Protein AF-A0A212D6F2-F1 (afdb_monomer_lite)

InterPro domains:
  IPR007797 AF4/FMR2 family [PTHR10528] (1-69)
  IPR043640 AF4/FMR2, C-terminal homology domain [PF18876] (1-69)

Structure (mmCIF, N/CA/C/O backbone):
data_AF-A0A212D6F2-F1
#
_entry.id   AF-A0A212D6F2-F1
#
loop_
_atom_site.group_PDB
_atom_site.id
_atom_site.type_symbol
_atom_site.label_atom_id
_atom_site.label_alt_id
_atom_site.label_comp_id
_atom_site.label_asym_id
_atom_site.label_entity_id
_atom_site.label_seq_id
_atom_site.pdbx_PDB_ins_code
_atom_site.Cartn_x
_atom_site.Cartn_y
_atom_site.Cartn_z
_atom_site.occupancy
_atom_site.B_iso_or_equiv
_atom_site.auth_seq_id
_atom_site.auth_comp_id
_atom_site.auth_asym_id
_atom_site.auth_atom_id
_atom_site.pdbx_PDB_model_num
ATOM 1 N N . MET A 1 1 ? 15.569 1.334 -27.893 1.00 61.94 1 MET A N 1
ATOM 2 C CA . MET A 1 1 ? 15.551 0.269 -26.862 1.00 61.94 1 MET A CA 1
ATOM 3 C C . MET A 1 1 ? 15.754 0.805 -25.442 1.00 61.94 1 MET A C 1
ATOM 5 O O . MET A 1 1 ? 15.166 0.260 -24.524 1.00 61.94 1 MET A O 1
ATOM 9 N N . THR A 1 2 ? 16.524 1.882 -25.234 1.00 78.06 2 THR A N 1
ATOM 10 C CA . THR A 1 2 ? 16.765 2.478 -23.902 1.00 78.06 2 THR A CA 1
ATOM 11 C C . THR A 1 2 ? 15.552 3.214 -23.326 1.00 78.06 2 THR A C 1
ATOM 13 O O . THR A 1 2 ? 15.286 3.114 -22.136 1.00 78.06 2 THR A O 1
ATOM 16 N N . SER A 1 3 ? 14.781 3.908 -24.168 1.00 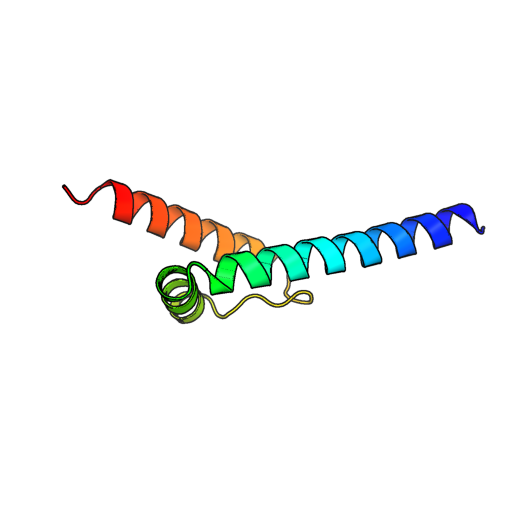84.94 3 SER A N 1
ATOM 17 C CA . SER A 1 3 ? 13.619 4.698 -23.734 1.00 84.94 3 SER A CA 1
ATOM 18 C C . SER A 1 3 ? 12.538 3.860 -23.033 1.00 84.94 3 SER A C 1
ATOM 20 O O . SER A 1 3 ? 12.053 4.260 -21.980 1.00 84.94 3 SER A O 1
ATOM 22 N N . SER A 1 4 ? 12.218 2.665 -23.545 1.00 87.38 4 SER A N 1
ATOM 23 C CA . SER A 1 4 ? 11.256 1.753 -22.907 1.00 87.38 4 SER A CA 1
ATOM 24 C C . SER A 1 4 ? 11.757 1.228 -21.563 1.00 87.38 4 SER A C 1
ATOM 26 O O . SER A 1 4 ? 10.986 1.162 -20.614 1.00 87.38 4 SER A O 1
ATOM 28 N N . TYR A 1 5 ? 13.048 0.903 -21.462 1.00 90.88 5 TYR A N 1
ATOM 29 C CA . TYR A 1 5 ? 13.651 0.452 -20.209 1.00 90.88 5 TYR A CA 1
ATOM 30 C C . TYR A 1 5 ? 13.616 1.556 -19.144 1.00 90.88 5 TYR A C 1
ATOM 32 O O . TYR A 1 5 ? 13.093 1.336 -18.057 1.00 90.88 5 TYR A O 1
ATOM 40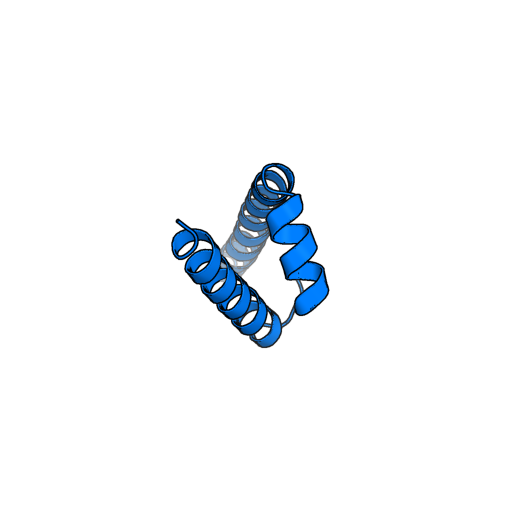 N N . VAL A 1 6 ? 14.070 2.767 -19.490 1.00 94.38 6 VAL A N 1
ATOM 41 C CA . VAL A 1 6 ? 14.022 3.940 -18.598 1.00 94.38 6 VAL A CA 1
ATOM 42 C C . VAL A 1 6 ? 12.590 4.229 -18.153 1.00 94.38 6 VAL A C 1
ATOM 44 O O . VAL A 1 6 ? 12.354 4.468 -16.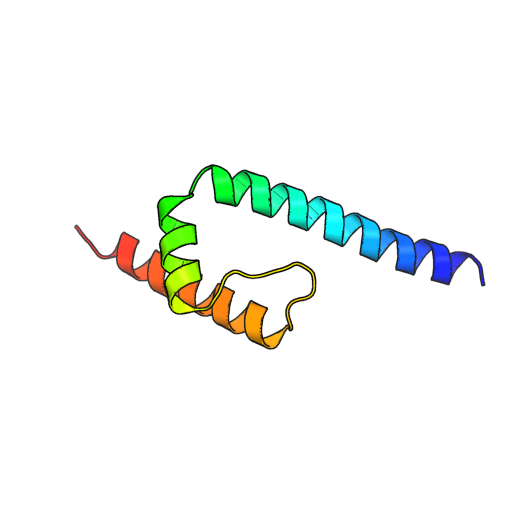973 1.00 94.38 6 VAL A O 1
ATOM 47 N N . SER A 1 7 ? 11.628 4.158 -19.076 1.00 92.94 7 SER A N 1
ATOM 48 C CA . SER A 1 7 ? 10.219 4.367 -18.753 1.00 92.94 7 SER A CA 1
ATOM 49 C C . SER A 1 7 ? 9.708 3.317 -17.766 1.00 92.94 7 SER A C 1
ATOM 51 O O . SER A 1 7 ? 9.177 3.684 -16.723 1.00 92.94 7 SER A O 1
ATOM 53 N N . ILE A 1 8 ? 9.910 2.022 -18.026 1.00 94.12 8 ILE A N 1
ATOM 54 C CA . ILE A 1 8 ? 9.448 0.947 -17.133 1.00 94.12 8 ILE A CA 1
ATOM 55 C C . ILE A 1 8 ? 10.083 1.083 -15.745 1.00 94.12 8 ILE A C 1
ATOM 57 O O . ILE A 1 8 ? 9.366 1.074 -14.745 1.00 94.12 8 ILE A O 1
ATOM 61 N N . THR A 1 9 ? 11.403 1.273 -15.669 1.00 95.88 9 THR A N 1
ATOM 62 C CA . THR A 1 9 ? 12.100 1.470 -14.391 1.00 95.88 9 THR A CA 1
ATOM 63 C C . THR A 1 9 ? 11.578 2.701 -13.652 1.00 95.88 9 THR A C 1
ATOM 65 O O . THR A 1 9 ? 11.367 2.627 -12.445 1.00 95.88 9 THR A O 1
ATOM 68 N N . SER A 1 10 ? 11.296 3.802 -14.356 1.00 95.94 10 SER A N 1
ATOM 69 C CA . SER A 1 10 ? 10.713 5.003 -13.749 1.00 95.94 10 SER A CA 1
ATOM 70 C C . SER A 1 10 ? 9.360 4.714 -13.099 1.00 95.94 10 SER A C 1
ATOM 72 O O . SER A 1 10 ? 9.144 5.137 -11.970 1.00 95.94 10 SER A O 1
ATOM 74 N N . HIS A 1 11 ? 8.469 3.973 -13.766 1.00 94.94 11 HIS A N 1
ATOM 75 C CA . HIS A 1 11 ? 7.168 3.617 -13.187 1.00 94.94 11 HIS A CA 1
ATOM 76 C C . HIS A 1 11 ? 7.320 2.762 -11.927 1.00 94.94 11 HIS A C 1
ATOM 78 O O . HIS A 1 11 ? 6.604 2.980 -10.951 1.00 94.94 11 HIS A O 1
ATOM 84 N N . VAL A 1 12 ? 8.263 1.814 -11.934 1.00 95.25 12 VAL A N 1
ATOM 85 C CA . VAL A 1 12 ? 8.551 0.977 -10.764 1.00 95.25 12 VAL A CA 1
ATOM 86 C C . VAL A 1 12 ? 9.028 1.842 -9.598 1.00 95.25 12 VAL A C 1
ATOM 88 O O . VAL A 1 12 ? 8.462 1.740 -8.515 1.00 95.25 12 VAL A O 1
ATOM 91 N N . LEU A 1 13 ? 9.997 2.737 -9.819 1.00 96.50 13 LEU A N 1
ATOM 92 C CA . LEU A 1 13 ? 10.498 3.645 -8.779 1.00 96.50 13 LEU A CA 1
ATOM 93 C C . LEU A 1 13 ? 9.385 4.535 -8.214 1.00 96.50 13 LEU A C 1
ATOM 95 O O . LEU A 1 13 ? 9.211 4.598 -7.001 1.00 96.50 13 LEU A O 1
ATOM 99 N N . THR A 1 14 ? 8.559 5.130 -9.079 1.00 96.44 14 THR A N 1
ATOM 100 C CA . THR A 1 14 ? 7.416 5.939 -8.636 1.00 96.44 14 THR A CA 1
ATOM 101 C C . THR A 1 14 ? 6.415 5.127 -7.809 1.00 96.44 14 THR A C 1
ATOM 103 O O . THR A 1 14 ? 5.873 5.641 -6.833 1.00 96.44 14 THR A O 1
ATOM 106 N N . ALA A 1 15 ? 6.169 3.860 -8.153 1.00 95.31 15 ALA A N 1
ATOM 107 C CA . ALA A 1 15 ? 5.293 2.999 -7.362 1.00 95.31 15 ALA A CA 1
ATOM 108 C C . ALA A 1 15 ? 5.855 2.744 -5.951 1.00 95.31 15 ALA A C 1
ATOM 110 O O . ALA A 1 15 ? 5.094 2.794 -4.985 1.00 95.31 15 ALA A O 1
ATOM 111 N N . PHE A 1 16 ? 7.170 2.530 -5.821 1.00 96.62 16 PHE A N 1
ATOM 112 C CA . PHE A 1 16 ? 7.834 2.405 -4.518 1.00 96.62 16 PHE A CA 1
ATOM 113 C C . PHE A 1 16 ? 7.735 3.699 -3.698 1.00 96.62 16 PHE A C 1
ATOM 115 O O . PHE A 1 16 ? 7.326 3.640 -2.538 1.00 96.62 16 PHE A O 1
ATOM 122 N N . ASP A 1 17 ? 8.014 4.856 -4.305 1.00 97.50 17 ASP A N 1
ATOM 123 C CA . ASP A 1 17 ? 7.939 6.156 -3.623 1.00 97.50 17 ASP A CA 1
ATOM 124 C C . ASP A 1 17 ? 6.521 6.455 -3.108 1.00 97.50 17 ASP A C 1
ATOM 126 O O . ASP A 1 17 ? 6.330 6.964 -2.000 1.00 97.50 17 ASP A O 1
ATOM 130 N N . LEU A 1 18 ? 5.495 6.148 -3.909 1.00 96.88 18 LEU A N 1
ATOM 131 C CA . LEU A 1 18 ? 4.095 6.323 -3.514 1.00 96.88 18 LEU A CA 1
ATOM 132 C C . LEU A 1 18 ? 3.694 5.350 -2.401 1.00 96.88 18 LEU A C 1
ATOM 134 O O . LEU A 1 18 ? 2.958 5.729 -1.487 1.00 96.88 18 LEU A O 1
ATOM 138 N N . TRP A 1 19 ? 4.179 4.111 -2.462 1.00 96.12 19 TRP A N 1
ATOM 139 C CA . TRP A 1 19 ? 3.917 3.111 -1.432 1.00 96.12 19 TRP A CA 1
ATOM 140 C C . TRP A 1 19 ? 4.519 3.505 -0.083 1.00 96.12 19 TRP A C 1
ATOM 142 O O . TRP A 1 19 ? 3.841 3.429 0.942 1.00 96.12 19 TRP A O 1
ATOM 152 N N . GLU A 1 20 ? 5.757 4.000 -0.070 1.00 96.19 20 GLU A N 1
ATOM 153 C CA . GLU A 1 20 ? 6.401 4.487 1.153 1.00 96.19 20 GLU A CA 1
ATOM 154 C C . GLU A 1 20 ? 5.631 5.666 1.769 1.00 96.19 20 GLU A C 1
ATOM 156 O O . GLU A 1 20 ? 5.379 5.698 2.978 1.00 96.19 20 GLU A O 1
ATOM 161 N N . GLN A 1 21 ? 5.167 6.607 0.942 1.00 96.94 21 GLN A N 1
ATOM 162 C CA . GLN A 1 21 ? 4.316 7.706 1.407 1.00 96.94 21 GLN A CA 1
ATOM 163 C C . GLN A 1 21 ? 3.005 7.198 2.024 1.00 96.94 21 GLN A C 1
ATOM 165 O O . GLN A 1 21 ? 2.589 7.681 3.085 1.00 96.94 21 GLN A O 1
ATOM 170 N N . ALA A 1 22 ? 2.367 6.204 1.403 1.00 94.94 22 ALA A N 1
ATOM 171 C CA . ALA A 1 22 ? 1.155 5.585 1.932 1.00 94.94 22 ALA A CA 1
ATOM 172 C C . ALA A 1 22 ? 1.403 4.901 3.290 1.00 94.94 22 ALA A C 1
ATOM 174 O O . ALA A 1 22 ? 0.596 5.058 4.211 1.00 94.94 22 ALA A O 1
ATOM 175 N N . GLU A 1 23 ? 2.534 4.216 3.462 1.00 93.38 23 GLU A N 1
ATOM 176 C CA . GLU A 1 23 ? 2.955 3.614 4.735 1.00 93.38 23 GLU A CA 1
ATOM 177 C C . GLU A 1 23 ? 3.133 4.664 5.842 1.00 93.38 23 GLU A C 1
ATOM 179 O O . GLU A 1 23 ? 2.649 4.492 6.967 1.00 93.38 23 GLU A O 1
ATOM 184 N N . VAL A 1 24 ? 3.762 5.800 5.531 1.00 96.12 24 VAL A N 1
ATOM 185 C CA . VAL A 1 24 ? 3.919 6.910 6.486 1.00 96.12 24 VAL A CA 1
ATOM 186 C C . VAL A 1 24 ? 2.557 7.453 6.933 1.00 96.12 24 VAL A C 1
ATOM 188 O O . VAL A 1 24 ? 2.341 7.681 8.127 1.00 96.12 24 VAL A O 1
ATOM 191 N N . LEU A 1 25 ? 1.614 7.638 6.005 1.00 93.69 25 LEU A N 1
ATOM 192 C CA . LEU A 1 25 ? 0.258 8.109 6.319 1.00 93.69 25 LEU A CA 1
ATOM 193 C C . LEU A 1 25 ? -0.554 7.070 7.101 1.00 93.69 25 LEU A C 1
ATOM 195 O O . LEU A 1 25 ? -1.291 7.425 8.028 1.00 93.69 25 LEU A O 1
ATOM 199 N N . THR A 1 26 ? -0.367 5.792 6.785 1.00 92.31 26 THR A N 1
ATOM 200 C CA . THR A 1 26 ? -0.974 4.663 7.498 1.00 92.31 26 THR A CA 1
ATOM 201 C C . THR A 1 26 ? -0.513 4.634 8.951 1.00 92.31 26 THR A C 1
ATOM 203 O O . 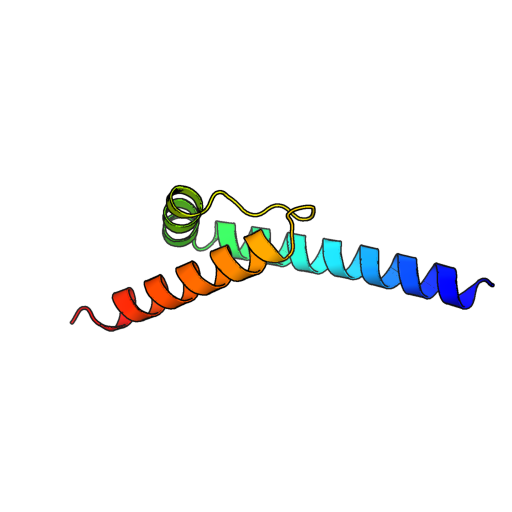THR A 1 26 ? -1.325 4.512 9.871 1.00 92.31 26 THR A O 1
ATOM 206 N N . ARG A 1 27 ? 0.779 4.882 9.192 1.00 91.38 27 ARG A N 1
ATOM 207 C CA . ARG A 1 27 ? 1.352 4.996 10.541 1.00 91.38 27 ARG A CA 1
ATOM 208 C C . ARG A 1 27 ? 0.864 6.212 11.327 1.00 91.38 27 ARG A C 1
ATOM 210 O O . ARG A 1 27 ? 0.983 6.197 12.548 1.00 91.38 27 ARG A O 1
ATOM 217 N N . LYS A 1 28 ? 0.329 7.250 10.684 1.00 93.62 28 LYS A N 1
ATOM 218 C CA . LYS A 1 28 ? -0.328 8.367 11.389 1.00 93.62 28 LYS A CA 1
ATOM 219 C C . LYS A 1 28 ? -1.762 8.029 11.803 1.00 93.62 28 LYS A C 1
ATOM 221 O O . LYS A 1 28 ? -2.243 8.561 12.792 1.00 93.62 28 LYS A O 1
ATOM 226 N N . ASN A 1 29 ? -2.414 7.111 11.091 1.00 91.12 29 ASN A N 1
ATOM 227 C CA . ASN A 1 29 ? -3.819 6.737 11.279 1.00 91.12 29 ASN A CA 1
ATOM 228 C C . ASN A 1 29 ? -3.956 5.247 11.649 1.00 91.12 29 ASN A C 1
ATOM 230 O O . ASN A 1 29 ? -4.810 4.534 11.117 1.00 91.12 29 ASN A O 1
ATOM 234 N N . LYS A 1 30 ? -3.076 4.759 12.537 1.00 90.44 30 LYS A N 1
ATOM 235 C CA . LYS A 1 30 ? -2.859 3.318 12.773 1.00 90.44 30 LYS A CA 1
ATOM 236 C C . LYS A 1 30 ? -4.126 2.563 13.131 1.00 90.44 30 LYS A C 1
ATOM 238 O O . LYS A 1 30 ? -4.313 1.464 12.634 1.00 90.44 30 LYS A O 1
ATOM 243 N N . GLU A 1 31 ? -4.984 3.125 13.975 1.00 90.81 31 GLU A N 1
ATOM 244 C CA . GLU A 1 31 ? -6.175 2.417 14.454 1.00 90.81 31 GLU A CA 1
ATOM 245 C C . GLU A 1 31 ? -7.162 2.133 13.321 1.00 90.81 31 GLU A C 1
ATOM 247 O O . GLU A 1 31 ? -7.639 1.006 13.184 1.00 90.81 31 GLU A O 1
ATOM 252 N N . PHE A 1 32 ? -7.402 3.122 12.455 1.00 91.19 32 PHE A N 1
ATOM 253 C CA . PHE A 1 32 ? -8.271 2.962 11.292 1.00 91.19 32 PHE A CA 1
ATOM 254 C C . PHE A 1 32 ? -7.761 1.851 10.364 1.00 91.19 32 PHE A C 1
ATOM 256 O O . PHE A 1 32 ? -8.504 0.934 10.007 1.00 91.19 32 PHE A O 1
ATOM 263 N N . PHE A 1 33 ? -6.477 1.903 10.002 1.00 92.44 33 PHE A N 1
ATOM 264 C CA . PHE A 1 33 ? -5.891 0.949 9.061 1.00 92.44 33 PHE A CA 1
ATOM 265 C C . PHE A 1 33 ? -5.610 -0.425 9.675 1.00 92.44 33 PHE A C 1
ATOM 267 O O . PHE A 1 33 ? -5.684 -1.423 8.959 1.00 92.44 33 PHE A O 1
ATOM 274 N N . ALA A 1 34 ? -5.353 -0.518 10.982 1.00 90.69 34 ALA A N 1
ATOM 275 C CA . ALA A 1 34 ? -5.254 -1.794 11.687 1.00 90.69 34 ALA A CA 1
ATOM 276 C C . ALA A 1 34 ? -6.595 -2.530 11.630 1.00 90.69 34 ALA A C 1
ATOM 278 O O . ALA A 1 34 ? -6.644 -3.681 11.201 1.00 90.69 34 ALA A O 1
ATOM 279 N N . GLN A 1 35 ? -7.692 -1.836 11.949 1.00 89.44 35 GLN A N 1
ATOM 280 C CA . GLN A 1 35 ? -9.039 -2.400 11.867 1.00 89.44 35 GLN A CA 1
ATOM 281 C C . GLN A 1 35 ? -9.436 -2.791 10.438 1.00 89.44 35 GLN A C 1
ATOM 283 O O . GLN A 1 35 ? -10.086 -3.819 10.235 1.00 89.44 35 GLN A O 1
ATOM 288 N N . LEU A 1 36 ? -9.062 -1.978 9.446 1.00 89.94 36 LEU A N 1
ATOM 289 C CA . LEU A 1 36 ? -9.294 -2.291 8.037 1.00 89.94 36 LEU A CA 1
ATOM 290 C C . LEU A 1 36 ? -8.506 -3.537 7.607 1.00 89.94 36 LEU A C 1
ATOM 292 O O . LEU A 1 36 ? -9.060 -4.430 6.965 1.00 89.94 36 LEU A O 1
ATOM 296 N N . SER A 1 37 ? -7.246 -3.641 8.030 1.00 87.94 37 SER A N 1
ATOM 297 C CA . SER A 1 37 ? -6.379 -4.781 7.715 1.00 87.94 37 SER A CA 1
ATOM 298 C C . SER A 1 37 ? -6.842 -6.074 8.390 1.00 87.94 37 SER A C 1
ATOM 300 O O . SER A 1 37 ? -6.687 -7.143 7.810 1.00 87.94 37 SER A O 1
ATOM 302 N N . THR A 1 38 ? -7.486 -6.003 9.562 1.00 86.81 38 THR A N 1
ATOM 303 C CA . THR A 1 38 ? -8.135 -7.174 10.180 1.00 86.81 38 THR A CA 1
ATOM 304 C C . THR A 1 38 ? -9.282 -7.717 9.321 1.00 86.81 38 THR A C 1
ATOM 306 O O . THR A 1 38 ? -9.473 -8.926 9.263 1.00 86.81 38 THR A O 1
ATOM 309 N N . SER A 1 39 ? -10.041 -6.850 8.637 1.00 81.62 39 SER A N 1
ATOM 310 C CA . SER A 1 39 ? -11.191 -7.273 7.821 1.00 81.62 39 SER A CA 1
ATOM 311 C C . SER A 1 39 ? -10.844 -7.775 6.415 1.00 81.62 39 SER A C 1
ATOM 313 O O . SER A 1 39 ? -11.597 -8.584 5.879 1.00 81.62 39 SER A O 1
ATOM 315 N N . VAL A 1 40 ? -9.759 -7.290 5.793 1.00 81.88 40 VAL A N 1
ATOM 316 C CA . VAL A 1 40 ? -9.467 -7.555 4.359 1.00 81.88 40 VAL A CA 1
ATOM 317 C C . VAL A 1 40 ? -8.061 -8.090 4.102 1.00 81.88 40 VAL A C 1
ATOM 319 O O . VAL A 1 40 ? -7.685 -8.251 2.948 1.00 81.88 40 VAL A O 1
ATOM 322 N N . CYS A 1 41 ? -7.296 -8.386 5.155 1.00 82.88 41 CYS A N 1
ATOM 323 C CA . CYS A 1 41 ? -5.842 -8.537 5.100 1.00 82.88 41 CYS A CA 1
ATOM 324 C C . CYS A 1 41 ? -5.126 -7.202 4.812 1.00 82.88 41 CYS A C 1
ATOM 326 O O . CYS A 1 41 ? -5.678 -6.278 4.211 1.00 82.88 41 CYS A O 1
ATOM 328 N N . ALA A 1 42 ? -3.891 -7.079 5.299 1.00 87.44 42 ALA A N 1
ATOM 329 C CA . ALA A 1 42 ? -3.048 -5.925 5.015 1.00 87.44 42 ALA A CA 1
ATOM 330 C C . ALA A 1 42 ? -2.595 -5.966 3.552 1.00 87.44 42 ALA A C 1
ATOM 332 O O . ALA A 1 42 ? -2.175 -7.012 3.054 1.00 87.44 42 ALA A O 1
ATOM 333 N N . LEU A 1 43 ? -2.671 -4.823 2.873 1.00 92.62 43 LEU A N 1
ATOM 334 C CA . LEU A 1 43 ? -2.205 -4.719 1.500 1.00 92.62 43 LEU A CA 1
ATOM 335 C C . LEU A 1 43 ? -0.671 -4.659 1.461 1.00 92.62 43 LEU A C 1
ATOM 337 O O . LEU A 1 43 ? -0.058 -4.003 2.301 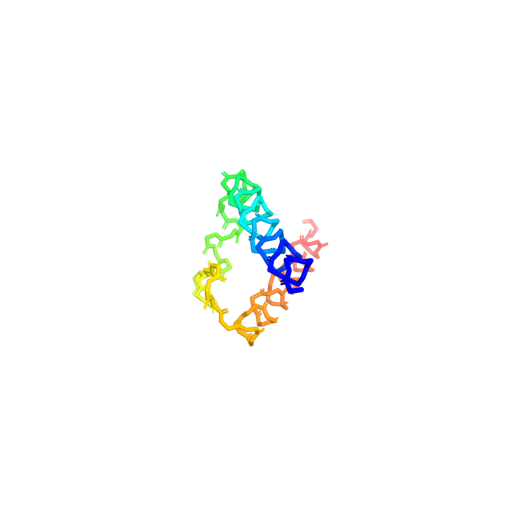1.00 92.62 43 LEU A O 1
ATOM 341 N N . ALA A 1 44 ? -0.063 -5.298 0.468 1.00 92.50 44 ALA A N 1
ATOM 342 C CA . ALA A 1 44 ? 1.362 -5.211 0.170 1.00 92.50 44 ALA A CA 1
ATOM 343 C C . ALA A 1 44 ? 1.572 -4.653 -1.246 1.00 92.50 44 ALA A C 1
ATOM 345 O O . ALA A 1 44 ? 0.680 -4.731 -2.090 1.00 92.50 44 ALA A O 1
ATOM 346 N N . LEU A 1 45 ? 2.768 -4.131 -1.538 1.00 92.31 45 LEU A N 1
ATOM 347 C CA . LEU A 1 45 ? 3.087 -3.560 -2.856 1.00 92.31 45 LEU A CA 1
ATOM 348 C C . LEU A 1 45 ? 2.890 -4.566 -4.006 1.00 92.31 45 LEU A C 1
ATOM 350 O O . LEU A 1 45 ? 2.537 -4.191 -5.119 1.00 92.31 45 LEU A O 1
ATOM 354 N N . ASN A 1 46 ? 3.115 -5.848 -3.728 1.00 92.56 46 ASN A N 1
ATOM 355 C CA . ASN A 1 46 ? 2.959 -6.953 -4.669 1.00 92.56 46 ASN A CA 1
ATOM 356 C C . ASN A 1 46 ? 1.593 -7.658 -4.573 1.00 92.56 46 ASN A C 1
ATOM 358 O O . ASN A 1 46 ? 1.423 -8.716 -5.182 1.00 92.56 46 ASN A O 1
ATOM 362 N N . SER A 1 47 ? 0.641 -7.124 -3.799 1.00 93.44 47 SER A N 1
ATOM 363 C CA . SER A 1 47 ? -0.727 -7.649 -3.749 1.00 93.44 47 SER A CA 1
ATOM 364 C C . SER A 1 47 ? -1.411 -7.552 -5.112 1.00 93.44 47 SER A C 1
ATOM 366 O O . SER A 1 47 ? -1.054 -6.735 -5.965 1.00 93.44 47 SER A O 1
ATOM 368 N N . SER A 1 48 ? -2.430 -8.386 -5.323 1.00 94.00 48 SER A N 1
ATOM 369 C CA . SER A 1 48 ? -3.183 -8.347 -6.571 1.00 94.00 48 SER A CA 1
ATOM 370 C C . SER A 1 48 ? -4.038 -7.077 -6.664 1.00 94.00 48 SER A C 1
ATOM 372 O O . SER A 1 48 ? -4.449 -6.490 -5.660 1.00 94.00 48 SER A O 1
ATOM 374 N N . LEU A 1 49 ? -4.390 -6.677 -7.890 1.00 94.25 49 LEU A N 1
ATOM 375 C CA . LEU A 1 49 ? -5.342 -5.581 -8.095 1.00 94.25 49 LEU A CA 1
ATOM 376 C C . LEU A 1 49 ? -6.731 -5.896 -7.518 1.00 94.25 49 LEU A C 1
ATOM 378 O O . LEU A 1 49 ? -7.455 -4.974 -7.149 1.00 94.25 49 LEU A O 1
ATOM 382 N N . MET A 1 50 ? -7.108 -7.177 -7.415 1.00 94.44 50 MET A N 1
ATOM 383 C CA . MET A 1 50 ? -8.358 -7.564 -6.754 1.00 94.44 50 MET A CA 1
ATOM 384 C C . MET A 1 50 ? -8.308 -7.230 -5.264 1.00 94.44 50 MET A C 1
ATOM 386 O O . MET A 1 50 ? -9.228 -6.578 -4.766 1.00 94.44 50 MET A O 1
ATOM 390 N N . ASP A 1 51 ? -7.217 -7.586 -4.581 1.00 93.19 51 ASP A N 1
ATOM 391 C CA . ASP A 1 51 ? -7.018 -7.251 -3.166 1.00 93.19 51 ASP A CA 1
ATOM 392 C C . ASP A 1 51 ? -7.064 -5.734 -2.961 1.00 93.19 51 ASP A C 1
ATOM 394 O O . ASP A 1 51 ? -7.752 -5.255 -2.059 1.00 93.19 51 ASP A O 1
ATOM 398 N N . LEU A 1 52 ? -6.423 -4.966 -3.855 1.00 94.44 52 LEU A N 1
ATOM 399 C CA . LEU A 1 52 ? -6.448 -3.500 -3.827 1.00 94.44 52 LEU A CA 1
ATOM 400 C C . LEU A 1 52 ? -7.877 -2.958 -3.912 1.00 94.44 52 LEU A C 1
ATOM 402 O O . LEU A 1 52 ? -8.296 -2.172 -3.062 1.00 94.44 52 LEU A O 1
ATOM 406 N N . VAL A 1 53 ? -8.655 -3.400 -4.902 1.00 95.44 53 VAL A N 1
ATOM 407 C CA . VAL A 1 53 ? -10.041 -2.944 -5.083 1.00 95.44 53 VAL A CA 1
ATOM 408 C C . VAL A 1 53 ? -10.902 -3.296 -3.868 1.00 95.44 53 VAL A C 1
ATOM 410 O O . VAL A 1 53 ? -11.701 -2.464 -3.419 1.00 95.44 53 VAL A O 1
ATOM 413 N N . HIS A 1 54 ? -10.749 -4.500 -3.312 1.00 93.44 54 HIS A N 1
ATOM 414 C CA . HIS A 1 54 ? -11.483 -4.921 -2.120 1.00 93.44 54 HIS A CA 1
ATOM 415 C C . HIS A 1 54 ? -11.105 -4.095 -0.888 1.00 93.44 54 HIS A C 1
ATOM 417 O O . HIS A 1 54 ? -12.001 -3.591 -0.202 1.00 93.44 54 HIS A O 1
ATOM 423 N N . TYR A 1 55 ? -9.810 -3.893 -0.648 1.00 94.62 55 TYR A N 1
ATOM 424 C CA . TYR A 1 55 ? -9.295 -3.091 0.458 1.00 94.62 55 TYR A CA 1
ATOM 425 C C . TYR A 1 55 ? -9.810 -1.650 0.389 1.00 94.62 55 TYR A C 1
ATOM 427 O O . TYR A 1 55 ? -10.378 -1.132 1.354 1.00 94.62 55 TYR A O 1
ATOM 435 N N . THR A 1 56 ? -9.712 -1.018 -0.785 1.00 94.19 56 THR A N 1
ATOM 436 C CA . THR A 1 56 ? -10.189 0.350 -1.009 1.00 94.19 56 THR A CA 1
ATOM 437 C C . THR A 1 56 ? -11.701 0.468 -0.803 1.00 94.19 56 THR A C 1
ATOM 439 O O . THR A 1 56 ? -12.161 1.397 -0.134 1.00 94.19 56 THR A O 1
ATOM 442 N N . ARG A 1 57 ? -12.499 -0.480 -1.316 1.00 94.25 57 ARG A N 1
ATOM 443 C CA . ARG A 1 57 ? -13.962 -0.487 -1.120 1.00 94.25 57 ARG A CA 1
ATOM 444 C C . ARG A 1 57 ? -14.346 -0.569 0.353 1.00 94.25 57 ARG A C 1
ATOM 446 O O . ARG A 1 57 ? -15.201 0.204 0.790 1.00 94.25 57 ARG A O 1
ATOM 453 N N . GLN A 1 58 ? -13.719 -1.467 1.110 1.00 93.06 58 GLN A N 1
ATOM 454 C CA . GLN A 1 58 ? -13.991 -1.593 2.542 1.00 93.06 58 GLN A CA 1
ATOM 455 C C . GLN A 1 58 ? -13.539 -0.350 3.315 1.00 93.06 58 GLN A C 1
ATOM 457 O O . GLN A 1 58 ? -14.280 0.129 4.173 1.00 93.06 58 GLN A O 1
ATOM 462 N N . GLY A 1 59 ? -12.395 0.241 2.955 1.00 93.31 59 GLY A N 1
ATOM 463 C CA . GLY A 1 59 ? -11.939 1.512 3.521 1.00 93.31 59 GLY A CA 1
ATOM 464 C C . GLY A 1 59 ? -12.973 2.624 3.334 1.00 93.31 59 GLY A C 1
ATOM 465 O O . GLY A 1 59 ? -13.366 3.277 4.301 1.00 93.31 59 GLY A O 1
ATOM 466 N N . PHE A 1 60 ? -13.510 2.777 2.119 1.00 93.38 60 PHE A N 1
ATOM 467 C CA . PHE A 1 60 ? -14.572 3.749 1.842 1.00 93.38 60 PHE A CA 1
ATOM 468 C C . PHE A 1 60 ? -15.868 3.473 2.609 1.00 93.38 60 PHE A C 1
ATOM 470 O O . PHE A 1 60 ? -16.510 4.411 3.083 1.00 93.38 60 PHE A O 1
ATOM 477 N N . GLN A 1 61 ? -16.281 2.209 2.728 1.00 91.94 61 GLN A N 1
ATOM 478 C CA . GLN A 1 61 ? -17.465 1.850 3.513 1.00 91.94 61 GLN A CA 1
ATOM 479 C C . GLN A 1 61 ? -17.293 2.224 4.987 1.00 91.94 61 GLN A C 1
ATOM 481 O O . GLN A 1 61 ? -18.207 2.805 5.572 1.00 91.94 61 GLN A O 1
ATOM 486 N N . ARG A 1 62 ? -16.112 1.968 5.556 1.00 89.69 62 ARG A N 1
ATOM 487 C CA . ARG A 1 62 ? -15.779 2.344 6.933 1.00 89.69 62 ARG A CA 1
ATOM 488 C C . ARG A 1 62 ? -15.792 3.855 7.134 1.00 89.69 62 ARG A C 1
ATOM 490 O O . ARG A 1 62 ? -16.419 4.331 8.074 1.00 89.69 62 ARG A O 1
ATOM 497 N N . LEU A 1 63 ? -15.187 4.618 6.220 1.00 90.94 63 LEU A N 1
ATOM 498 C CA . LEU A 1 63 ? -15.223 6.084 6.273 1.00 90.94 63 LEU A CA 1
ATOM 499 C C . LEU A 1 63 ? -16.664 6.608 6.303 1.00 90.94 63 LEU A C 1
ATOM 501 O O . LEU A 1 63 ? -16.996 7.441 7.138 1.00 90.94 63 LEU A O 1
ATOM 505 N N . LYS A 1 64 ? -17.552 6.051 5.469 1.00 89.81 64 LYS A N 1
ATOM 506 C CA . LYS A 1 64 ? -18.979 6.417 5.458 1.00 89.81 64 LYS A CA 1
ATOM 507 C C . LYS A 1 64 ? -19.715 6.078 6.756 1.00 89.81 64 LYS A C 1
ATOM 509 O O . LYS A 1 64 ? -20.723 6.717 7.040 1.00 89.81 64 LYS A O 1
ATOM 514 N N . GLN A 1 65 ? -19.282 5.060 7.498 1.00 84.38 65 GLN A N 1
ATOM 515 C CA . GLN A 1 65 ? -19.866 4.715 8.797 1.00 84.38 65 GLN A CA 1
ATOM 516 C C . GLN A 1 65 ? -19.411 5.692 9.883 1.00 84.38 65 GLN A C 1
ATOM 518 O O . GLN A 1 65 ? -20.251 6.168 10.638 1.00 84.38 65 GLN A O 1
ATOM 523 N N . VAL A 1 66 ? -18.125 6.059 9.898 1.00 77.62 66 VAL A N 1
ATOM 524 C CA . VAL A 1 66 ? -17.571 7.046 10.845 1.00 77.62 66 VAL A CA 1
ATOM 525 C C . VAL A 1 66 ? -18.267 8.405 10.713 1.00 77.62 66 VAL A C 1
ATOM 527 O O . VAL A 1 66 ? -18.545 9.054 11.713 1.00 77.62 66 VAL A O 1
ATOM 530 N N . THR A 1 67 ? -18.615 8.830 9.495 1.00 70.44 67 THR A N 1
ATOM 531 C CA . THR A 1 67 ? -19.323 10.107 9.272 1.00 70.44 67 THR A CA 1
ATOM 532 C C . THR A 1 67 ?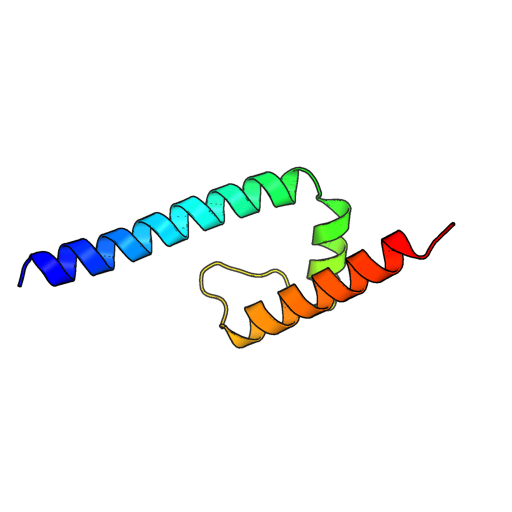 -20.815 10.064 9.638 1.00 70.44 67 THR A C 1
ATOM 534 O O . THR A 1 67 ? -21.472 11.099 9.625 1.00 70.44 67 THR A O 1
ATOM 537 N N . LYS A 1 68 ? -21.387 8.883 9.913 1.00 61.94 68 LYS A N 1
ATOM 538 C CA . LYS A 1 68 ? -22.820 8.708 10.222 1.00 61.94 68 LYS A CA 1
ATOM 539 C C . LYS A 1 68 ? -23.131 8.627 11.718 1.00 61.94 68 LYS A C 1
ATOM 541 O O . LYS A 1 68 ? -24.306 8.629 12.074 1.00 61.94 68 LYS A O 1
ATOM 546 N N . THR A 1 69 ? -22.120 8.538 12.574 1.00 44.00 69 THR A N 1
ATOM 547 C CA . THR A 1 69 ? -22.277 8.622 14.031 1.00 44.00 69 THR A CA 1
ATOM 548 C C . THR A 1 69 ? -22.363 10.095 14.461 1.00 44.00 69 THR A C 1
ATOM 550 O O . THR A 1 69 ? -21.421 10.827 14.156 1.00 44.00 69 THR A O 1
ATOM 553 N N . PRO A 1 70 ? -23.477 10.540 15.085 1.00 52.00 70 PRO A N 1
ATOM 554 C CA . PRO A 1 70 ? -23.624 11.894 15.628 1.00 52.00 70 PRO A CA 1
ATOM 555 C C . PRO A 1 70 ? -22.753 12.134 16.866 1.00 52.00 70 PRO A C 1
ATOM 557 O O . PRO A 1 70 ? -22.416 11.144 17.557 1.00 52.00 70 PRO A O 1
#

Organism: Cervus elaphus hippelaphus (NCBI:txid46360)

Secondary structure (DSSP, 8-state):
-HHHHHHHHHHHHHHHHHHHHHHHHHHHSHHHHHHHHHHH----TT--HHHHHHHHHHHHHHHHHHTT--

Radius of gyration: 15.67 Å; chains: 1; bounding box: 40×20×42 Å

pLDDT: mean 89.48, std 9.99, range [44.0, 97.5]

Sequence (70 aa):
MTSSYVSITSHVLTAFDLWEQAEVLTRKNKEFFAQLSTSVCALALNSSLMDLVHYTRQGFQRLKQVTKTP

Foldseek 3Di:
DVVVVVVVVVVVVVLVVVVVVVVVVCVVVVVLQVVLCVVLNHDDSPDDVVSVVVSVVSSVVVVVVVVPDD